Protein AF-A0A2G6HD69-F1 (afdb_monomer)

Secondary structure (DSSP, 8-state):
------TT--HHHHHHHHHHHHHHHHHHHHHHHHHHHHHHHHHHH-GGGGSEEETTEEHHHHHHHHHHHHHHHHHHHHHHHHHHHHHHHHHHHHHHH-

Radius of gyration: 22.49 Å; Cα contacts (8 Å, |Δi|>4): 36; chains: 1; bounding box: 47×17×77 Å

Structure (mmCIF, N/CA/C/O backbone):
data_AF-A0A2G6HD69-F1
#
_entry.id   AF-A0A2G6HD69-F1
#
loop_
_atom_site.group_PDB
_atom_site.id
_atom_site.type_symbol
_atom_site.label_atom_id
_atom_site.label_alt_id
_atom_site.label_comp_id
_atom_site.label_asym_id
_atom_site.label_entity_id
_atom_site.label_seq_id
_atom_site.pdbx_PDB_ins_code
_atom_site.Cartn_x
_atom_site.Cartn_y
_atom_site.Cartn_z
_atom_site.occupancy
_atom_site.B_iso_or_equiv
_atom_site.auth_seq_id
_atom_site.auth_comp_id
_atom_site.auth_asym_id
_atom_site.auth_atom_id
_atom_site.pdbx_PDB_model_num
ATOM 1 N N . MET A 1 1 ? -18.433 8.862 47.253 1.00 38.41 1 MET A N 1
ATOM 2 C CA . MET A 1 1 ? -18.852 7.879 46.232 1.00 38.41 1 MET A CA 1
ATOM 3 C C . MET A 1 1 ? -18.771 8.578 44.888 1.00 38.41 1 MET A C 1
ATOM 5 O O . MET A 1 1 ? -19.622 9.402 44.588 1.00 38.41 1 MET A O 1
ATOM 9 N N . SER A 1 2 ? -17.666 8.380 44.171 1.00 40.50 2 SER A N 1
ATOM 10 C CA . SER A 1 2 ? -17.433 8.968 42.851 1.00 40.50 2 SER A CA 1
ATOM 11 C C . SER A 1 2 ? -18.363 8.303 41.843 1.00 40.50 2 SER A C 1
ATOM 13 O O . SER A 1 2 ? -18.264 7.100 41.611 1.00 40.50 2 SER A O 1
ATOM 15 N N . SER A 1 3 ? -19.276 9.076 41.269 1.00 53.50 3 SER A N 1
ATOM 16 C CA . SER A 1 3 ? -20.072 8.674 40.116 1.00 53.50 3 SER A CA 1
ATOM 17 C C . SER A 1 3 ? -19.149 8.549 38.904 1.00 53.50 3 SER A C 1
ATOM 19 O O . SER A 1 3 ? -18.867 9.543 38.235 1.00 53.50 3 SER A O 1
ATOM 21 N N . THR A 1 4 ? -18.638 7.342 38.666 1.00 56.34 4 THR A N 1
ATOM 22 C CA . THR A 1 4 ? -18.019 6.942 37.400 1.00 56.34 4 THR A CA 1
ATOM 23 C C . THR A 1 4 ? -19.058 7.137 36.292 1.00 56.34 4 THR A C 1
ATOM 25 O O . THR A 1 4 ? -20.100 6.481 36.339 1.00 56.34 4 THR A O 1
ATOM 28 N N . PRO A 1 5 ? -18.860 8.055 35.333 1.00 50.78 5 PRO A N 1
ATOM 29 C CA . PRO A 1 5 ? -19.802 8.222 34.241 1.00 50.78 5 PRO A CA 1
ATOM 30 C C . PRO A 1 5 ? -19.576 7.140 33.174 1.00 50.78 5 PRO A C 1
ATOM 32 O O . PRO A 1 5 ? -18.470 6.996 32.670 1.00 50.78 5 PRO A O 1
ATOM 35 N N . ALA A 1 6 ? -20.658 6.427 32.850 1.00 55.06 6 ALA A N 1
ATOM 36 C CA . ALA A 1 6 ? -20.914 5.645 31.636 1.00 55.06 6 ALA A CA 1
ATOM 37 C C . ALA A 1 6 ? -19.812 4.675 31.157 1.00 55.06 6 ALA A C 1
ATOM 39 O O . ALA A 1 6 ? -19.014 4.966 30.271 1.00 55.06 6 ALA A O 1
ATOM 40 N N . ASP A 1 7 ? -19.938 3.456 31.669 1.00 55.88 7 ASP A N 1
ATOM 41 C CA . ASP A 1 7 ? -19.354 2.168 31.266 1.00 55.88 7 ASP A CA 1
ATOM 42 C C . ASP A 1 7 ? -19.773 1.690 29.848 1.00 55.88 7 ASP A C 1
ATOM 44 O O . ASP A 1 7 ? -19.883 0.500 29.589 1.00 55.88 7 ASP A O 1
ATOM 48 N N . GLY A 1 8 ? -20.111 2.610 28.935 1.00 56.75 8 GLY A N 1
ATOM 49 C CA . GLY A 1 8 ? -20.781 2.279 27.668 1.00 56.75 8 GLY A CA 1
ATOM 50 C C . GLY A 1 8 ? -19.921 2.428 26.418 1.00 56.75 8 GLY A C 1
ATOM 51 O O . GLY A 1 8 ? -20.209 1.797 25.414 1.00 56.75 8 GLY A O 1
ATOM 52 N N . PHE A 1 9 ? -18.872 3.253 26.443 1.00 59.59 9 PHE A N 1
ATOM 53 C CA . PHE A 1 9 ? -18.009 3.478 25.282 1.00 59.59 9 PHE A CA 1
ATOM 54 C C . PHE A 1 9 ? -16.588 3.040 25.609 1.00 59.59 9 PHE A C 1
ATOM 56 O O . PHE A 1 9 ? -15.878 3.730 26.344 1.00 59.59 9 PHE A O 1
ATOM 63 N N . ASP A 1 10 ? -16.157 1.913 25.043 1.00 72.38 10 ASP A N 1
ATOM 64 C CA . ASP A 1 10 ? -14.761 1.493 25.122 1.00 72.38 10 ASP A CA 1
ATOM 65 C C . ASP A 1 10 ? -13.895 2.405 24.233 1.00 72.38 10 ASP A C 1
ATOM 67 O O . ASP A 1 10 ? -13.583 2.120 23.072 1.00 72.38 10 ASP A O 1
ATOM 71 N N . LEU A 1 11 ? -13.537 3.562 24.799 1.00 74.00 11 LEU A N 1
ATOM 72 C CA . LEU A 1 11 ? -12.704 4.585 24.171 1.00 74.00 11 LEU A CA 1
ATOM 73 C C . LEU A 1 11 ? -11.354 4.000 23.733 1.00 74.00 11 LEU A C 1
ATOM 75 O O . LEU A 1 11 ? -10.836 4.384 22.686 1.00 74.00 11 LEU A O 1
ATOM 79 N N . LYS A 1 12 ? -10.815 3.032 24.488 1.00 77.62 12 LYS A N 1
ATOM 80 C CA . LYS A 1 12 ? -9.549 2.370 24.158 1.00 77.62 12 LYS A CA 1
ATOM 81 C C . LYS A 1 12 ? -9.695 1.470 22.940 1.00 77.62 12 LYS A C 1
ATOM 83 O O . LYS A 1 12 ? -8.894 1.594 22.016 1.00 77.62 12 LYS A O 1
ATOM 88 N N . ALA A 1 13 ? -10.725 0.625 22.888 1.00 75.44 13 ALA A N 1
ATOM 89 C CA . ALA A 1 13 ? -10.986 -0.204 21.710 1.00 75.44 13 ALA A CA 1
ATOM 90 C C . ALA A 1 13 ? -11.230 0.658 20.457 1.00 75.44 13 ALA A C 1
ATOM 92 O O . ALA A 1 13 ? -10.722 0.356 19.371 1.00 75.44 13 ALA A O 1
ATOM 93 N N . TYR A 1 14 ? -11.941 1.780 20.609 1.00 75.62 14 TYR A N 1
ATOM 94 C CA . TYR A 1 14 ? -12.162 2.739 19.527 1.00 75.62 14 TYR A CA 1
ATOM 95 C C . TYR A 1 14 ? -10.851 3.380 19.029 1.00 75.62 1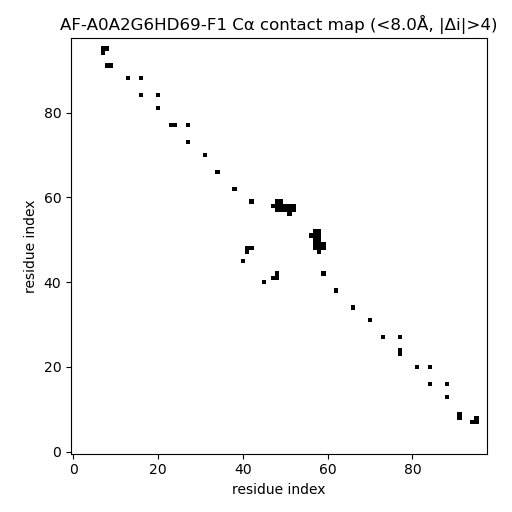4 TYR A C 1
ATOM 97 O O . TYR A 1 14 ? -10.636 3.484 17.813 1.00 75.62 14 TYR A O 1
ATOM 105 N N . GLU A 1 15 ? -9.967 3.793 19.942 1.00 81.56 15 GLU A N 1
ATOM 106 C CA . GLU A 1 15 ? -8.648 4.355 19.625 1.00 81.56 15 GLU A CA 1
ATOM 107 C C . GLU A 1 15 ? -7.711 3.328 18.972 1.00 81.56 15 GLU A C 1
ATOM 109 O O . GLU A 1 15 ? -7.020 3.659 18.002 1.00 81.56 15 GLU A O 1
ATOM 114 N N . GLU A 1 16 ? -7.715 2.074 19.431 1.00 82.56 16 GLU A N 1
ATOM 115 C CA . GLU A 1 16 ? -6.911 0.993 18.846 1.00 82.56 16 GLU A CA 1
ATOM 116 C C . GLU A 1 16 ? -7.322 0.690 17.399 1.00 82.56 16 GLU A C 1
ATOM 118 O O . GLU A 1 16 ? -6.466 0.588 16.509 1.00 82.56 16 GLU A O 1
ATOM 123 N N . LEU A 1 17 ? -8.627 0.625 17.124 1.00 78.38 17 LEU A N 1
ATOM 124 C CA . LEU A 1 17 ? -9.153 0.460 15.767 1.00 78.38 17 LEU A CA 1
ATOM 125 C C . LEU A 1 17 ? -8.789 1.657 14.864 1.00 78.38 17 LEU A C 1
ATOM 127 O O . LEU A 1 17 ? -8.437 1.474 13.689 1.00 78.38 17 LEU A O 1
ATOM 131 N N . ALA A 1 18 ? -8.789 2.877 15.410 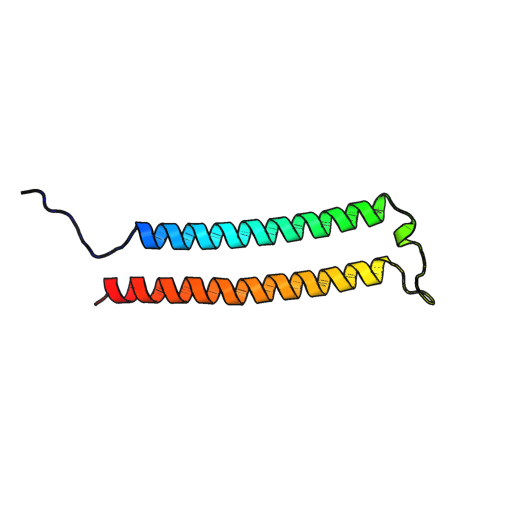1.00 81.00 18 ALA A N 1
ATOM 132 C CA . ALA A 1 18 ? -8.424 4.086 14.672 1.00 81.00 18 ALA A CA 1
ATOM 133 C C . ALA A 1 18 ? -6.923 4.098 14.343 1.00 81.00 18 ALA A C 1
ATOM 135 O O . ALA A 1 18 ? -6.523 4.423 13.217 1.00 81.00 18 ALA A O 1
ATOM 136 N N . ALA A 1 19 ? -6.086 3.677 15.294 1.00 84.88 19 ALA A N 1
ATOM 137 C CA . ALA A 1 19 ? -4.652 3.505 15.100 1.00 84.88 19 ALA A CA 1
ATOM 138 C C . ALA A 1 19 ? -4.348 2.414 14.058 1.00 84.88 19 ALA A C 1
ATOM 140 O O . ALA A 1 19 ? -3.501 2.622 13.181 1.00 84.88 19 ALA A O 1
ATOM 141 N N . ALA A 1 20 ? -5.074 1.292 14.084 1.00 81.94 20 ALA A N 1
ATOM 142 C CA . ALA A 1 20 ? -4.945 0.218 13.099 1.00 81.94 20 ALA A CA 1
ATOM 143 C C . ALA A 1 20 ? -5.287 0.698 11.679 1.00 81.94 20 ALA A C 1
ATOM 145 O O . ALA A 1 20 ? -4.529 0.443 10.734 1.00 81.94 20 ALA A O 1
ATOM 146 N N . ARG A 1 21 ? -6.376 1.465 11.527 1.00 81.62 21 ARG A N 1
ATOM 147 C CA . ARG A 1 21 ? -6.749 2.101 10.255 1.00 81.62 21 ARG A CA 1
ATOM 148 C C . ARG A 1 21 ? -5.662 3.053 9.766 1.00 81.62 21 ARG A C 1
ATOM 150 O O . ARG A 1 21 ? -5.253 2.972 8.606 1.00 81.62 21 ARG A O 1
ATOM 157 N N . ARG A 1 22 ? -5.169 3.936 10.639 1.00 84.81 22 ARG A N 1
ATOM 158 C CA . ARG A 1 22 ? -4.125 4.909 10.290 1.00 84.81 22 ARG A CA 1
ATOM 159 C C . ARG A 1 22 ? -2.841 4.209 9.853 1.00 84.81 22 ARG A C 1
ATOM 161 O O . ARG A 1 22 ? -2.276 4.575 8.830 1.00 84.81 22 ARG A O 1
ATOM 168 N N . ARG A 1 23 ? -2.421 3.158 10.563 1.00 87.00 23 ARG A N 1
ATOM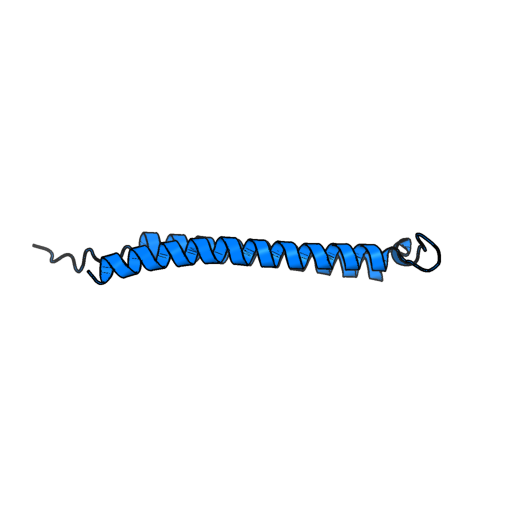 169 C CA . ARG A 1 23 ? -1.232 2.364 10.218 1.00 87.00 23 ARG A CA 1
ATOM 170 C C . ARG A 1 23 ? -1.364 1.676 8.860 1.00 87.00 23 ARG A C 1
ATOM 172 O O . ARG A 1 23 ? -0.405 1.688 8.091 1.00 87.00 23 ARG A O 1
ATOM 179 N N . LEU A 1 24 ? -2.535 1.116 8.552 1.00 84.38 24 LEU A N 1
ATOM 180 C CA . LEU A 1 24 ? -2.822 0.540 7.235 1.00 84.38 24 LEU A CA 1
ATOM 181 C C . LEU A 1 24 ? -2.679 1.584 6.128 1.00 84.38 24 LEU A C 1
ATOM 183 O O . LEU A 1 24 ? -1.950 1.346 5.169 1.00 84.38 24 LEU A O 1
ATOM 187 N N . VAL A 1 25 ? -3.321 2.744 6.276 1.00 86.69 25 VAL A N 1
ATOM 188 C CA . VAL A 1 25 ? -3.239 3.823 5.280 1.00 86.69 25 VAL A CA 1
ATOM 189 C C . VAL A 1 25 ? -1.796 4.300 5.114 1.00 86.69 25 VAL A C 1
ATOM 191 O O . VAL A 1 25 ? -1.318 4.375 3.987 1.00 86.69 25 VAL A O 1
ATOM 194 N N . THR A 1 26 ? -1.072 4.544 6.209 1.00 88.88 26 THR A N 1
ATOM 195 C CA . THR A 1 26 ? 0.330 4.985 6.154 1.00 88.88 26 THR A CA 1
ATOM 196 C C . THR A 1 26 ? 1.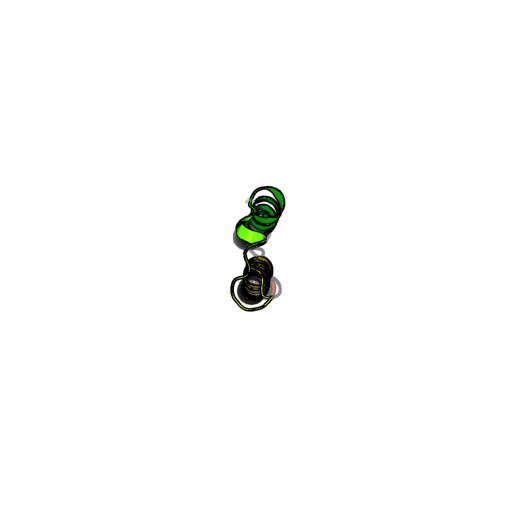223 3.980 5.426 1.00 88.88 26 THR A C 1
ATOM 198 O O . THR A 1 26 ? 2.041 4.386 4.605 1.00 88.88 26 THR A O 1
ATOM 201 N N . LEU A 1 27 ? 1.059 2.676 5.674 1.00 87.88 27 LEU A N 1
ATOM 202 C CA . LEU A 1 27 ? 1.823 1.641 4.968 1.00 87.88 27 LEU A CA 1
ATOM 203 C C . LEU A 1 27 ? 1.510 1.620 3.468 1.00 87.88 27 LEU A C 1
ATOM 205 O O . LEU A 1 27 ? 2.429 1.577 2.655 1.00 87.88 27 LEU A O 1
ATOM 209 N N . LEU A 1 28 ? 0.230 1.681 3.095 1.00 85.06 28 LEU A N 1
ATOM 210 C CA . LEU A 1 28 ? -0.201 1.667 1.692 1.00 85.06 28 LEU A CA 1
ATOM 211 C C . LEU A 1 28 ? 0.293 2.902 0.931 1.00 85.06 28 LEU A C 1
ATOM 213 O O . LEU A 1 28 ? 0.784 2.785 -0.193 1.00 85.06 28 LEU A O 1
ATOM 217 N N . VAL A 1 29 ? 0.203 4.076 1.560 1.00 90.06 29 VAL A N 1
ATOM 218 C CA . VAL A 1 29 ? 0.753 5.325 1.024 1.00 90.06 29 VAL A CA 1
ATOM 219 C C . VAL A 1 29 ? 2.266 5.207 0.879 1.00 90.06 29 VAL A C 1
ATOM 221 O O . VAL A 1 29 ? 2.783 5.521 -0.186 1.00 90.06 29 VAL A O 1
ATOM 224 N N . GLY A 1 30 ? 2.968 4.688 1.890 1.00 91.94 30 GLY A N 1
ATOM 225 C CA . GLY A 1 30 ? 4.414 4.476 1.832 1.00 91.94 30 GLY A CA 1
ATOM 226 C C . GLY A 1 30 ? 4.835 3.586 0.661 1.00 91.94 30 GLY A C 1
ATOM 227 O O . GLY A 1 30 ? 5.705 3.973 -0.115 1.00 91.94 30 GLY A O 1
ATOM 228 N N . ILE A 1 31 ? 4.169 2.442 0.473 1.00 90.50 31 ILE A N 1
ATOM 229 C CA . ILE A 1 31 ? 4.427 1.540 -0.663 1.00 90.50 31 ILE A CA 1
ATOM 230 C C . ILE A 1 31 ? 4.184 2.261 -1.993 1.00 90.50 31 ILE A C 1
ATOM 232 O O . ILE A 1 31 ? 4.997 2.152 -2.907 1.00 90.50 31 ILE A O 1
ATOM 236 N N . THR A 1 32 ? 3.092 3.020 -2.095 1.00 87.62 32 THR A N 1
ATOM 237 C CA . THR A 1 32 ? 2.735 3.743 -3.323 1.00 87.62 32 THR A CA 1
ATOM 238 C C . THR A 1 32 ? 3.761 4.826 -3.647 1.00 87.62 32 THR A C 1
ATOM 240 O O . THR A 1 32 ? 4.225 4.910 -4.780 1.00 87.62 32 THR A O 1
ATOM 243 N N . VAL A 1 33 ? 4.164 5.623 -2.653 1.00 91.56 33 VAL A N 1
ATOM 244 C CA . VAL A 1 33 ? 5.179 6.672 -2.816 1.00 91.56 33 VAL A CA 1
ATOM 245 C C . VAL A 1 33 ? 6.502 6.068 -3.261 1.00 91.56 33 VAL A C 1
ATOM 247 O O . VAL A 1 33 ? 7.075 6.547 -4.234 1.00 91.56 33 VAL A O 1
ATOM 250 N N . VAL A 1 34 ? 6.962 4.996 -2.610 1.00 91.25 34 VAL A N 1
ATOM 251 C CA . VAL A 1 34 ? 8.205 4.316 -2.998 1.00 91.25 34 VAL A CA 1
ATOM 252 C C . VAL A 1 34 ? 8.104 3.792 -4.428 1.00 91.25 34 VAL A C 1
ATOM 254 O O . VAL A 1 34 ? 8.989 4.071 -5.227 1.00 91.25 34 VAL A O 1
ATOM 257 N N . ALA A 1 35 ? 7.016 3.109 -4.785 1.00 86.44 35 ALA A N 1
ATOM 258 C CA . ALA A 1 35 ? 6.842 2.543 -6.121 1.00 86.44 35 ALA A CA 1
ATOM 259 C C . ALA A 1 35 ? 6.846 3.619 -7.225 1.00 86.44 35 ALA A C 1
ATOM 261 O O . ALA A 1 35 ? 7.547 3.483 -8.229 1.00 86.44 35 ALA A O 1
ATOM 262 N N . TYR A 1 36 ? 6.127 4.727 -7.026 1.00 84.50 36 TYR A N 1
ATOM 263 C CA . TYR A 1 36 ? 6.111 5.838 -7.983 1.00 84.50 36 TYR A CA 1
ATOM 264 C C . TYR A 1 36 ? 7.441 6.595 -8.029 1.00 84.50 36 TYR A C 1
ATOM 266 O O . TYR A 1 36 ? 7.875 7.019 -9.099 1.00 84.50 36 TYR A O 1
ATOM 274 N N . TRP A 1 37 ? 8.116 6.748 -6.891 1.00 88.31 37 TRP A N 1
ATOM 275 C CA . TRP A 1 37 ? 9.431 7.379 -6.844 1.00 88.31 37 TRP A CA 1
ATOM 276 C C . TRP A 1 37 ? 10.482 6.532 -7.563 1.00 88.31 37 TRP A C 1
ATOM 278 O O . TRP A 1 37 ? 11.263 7.053 -8.358 1.00 88.31 37 TRP A O 1
ATOM 288 N N . THR A 1 38 ? 10.469 5.215 -7.350 1.00 83.25 38 THR A N 1
ATOM 289 C CA . THR A 1 38 ? 11.330 4.274 -8.072 1.00 83.25 38 THR A CA 1
ATOM 290 C C . THR A 1 38 ? 11.075 4.339 -9.576 1.00 83.25 38 THR A C 1
ATOM 292 O O . THR A 1 38 ? 12.045 4.356 -10.331 1.00 83.25 38 THR A O 1
ATOM 295 N N . GLN A 1 39 ? 9.819 4.478 -10.019 1.00 81.50 39 GLN A N 1
ATOM 296 C CA . GLN A 1 39 ? 9.515 4.722 -11.433 1.00 81.50 39 GLN A CA 1
ATOM 297 C C . GLN A 1 39 ? 10.232 5.971 -11.957 1.00 81.50 39 GLN A C 1
ATOM 299 O O . GLN A 1 39 ? 10.881 5.912 -12.999 1.00 81.50 39 GLN A O 1
ATOM 304 N N . GLN A 1 40 ? 10.126 7.100 -11.247 1.00 82.38 40 GLN A N 1
ATOM 305 C CA . GLN A 1 40 ? 10.741 8.362 -11.671 1.00 82.38 40 GLN A CA 1
ATOM 306 C C . GLN A 1 40 ? 12.267 8.266 -11.719 1.00 82.38 40 GLN A C 1
ATOM 308 O O . GLN A 1 40 ? 12.879 8.787 -12.650 1.00 82.38 40 GLN A O 1
ATOM 313 N N . LEU A 1 41 ? 12.880 7.567 -10.761 1.00 82.00 41 LEU A N 1
ATOM 314 C CA . LEU A 1 41 ? 14.322 7.330 -10.766 1.00 82.00 41 LEU A CA 1
ATOM 315 C C . LEU A 1 41 ? 14.755 6.466 -11.954 1.00 82.00 41 LEU A C 1
ATOM 317 O O . LEU A 1 41 ? 15.680 6.842 -12.667 1.00 82.00 41 LEU A O 1
ATOM 321 N N . LEU A 1 42 ? 14.066 5.352 -12.201 1.00 76.44 42 LEU A N 1
ATOM 322 C CA . LEU A 1 42 ? 14.370 4.465 -13.326 1.00 76.44 42 LEU A CA 1
ATOM 323 C C . LEU A 1 42 ? 14.172 5.169 -14.674 1.00 76.44 42 LEU A C 1
ATOM 325 O O . LEU A 1 42 ? 14.990 4.998 -15.570 1.00 76.44 42 LEU A O 1
ATOM 329 N N . THR A 1 43 ? 13.130 5.996 -14.790 1.00 74.50 43 THR A N 1
ATOM 330 C CA . THR A 1 43 ? 12.798 6.700 -16.039 1.00 74.50 43 THR A CA 1
ATOM 331 C C . THR A 1 43 ? 13.805 7.806 -16.351 1.00 74.50 43 THR A C 1
ATOM 333 O O . THR A 1 43 ? 14.192 7.967 -17.500 1.00 74.50 43 THR A O 1
ATOM 336 N N . ASN A 1 44 ? 14.243 8.574 -15.346 1.00 74.12 44 ASN A N 1
ATOM 337 C CA . ASN A 1 44 ? 15.103 9.741 -15.576 1.00 74.12 44 ASN A CA 1
ATOM 338 C C . ASN A 1 44 ? 16.604 9.433 -15.504 1.00 74.12 44 ASN A C 1
ATOM 340 O O . ASN A 1 44 ? 17.397 10.149 -16.109 1.00 74.12 44 ASN A O 1
ATOM 344 N N . PHE A 1 45 ? 17.013 8.412 -14.746 1.00 68.31 45 PHE A N 1
ATOM 345 C CA . PHE A 1 45 ? 18.430 8.156 -14.462 1.00 68.31 45 PHE A CA 1
ATOM 346 C C . PHE A 1 45 ? 18.953 6.854 -15.066 1.00 68.31 45 PHE A C 1
ATOM 348 O O . PHE A 1 45 ? 20.123 6.529 -14.876 1.00 68.31 45 PHE A O 1
ATOM 355 N N . THR A 1 46 ? 18.123 6.069 -15.760 1.00 64.44 46 THR A N 1
ATOM 356 C CA . THR A 1 46 ? 18.549 4.770 -16.292 1.00 64.44 46 THR A CA 1
ATOM 357 C C . THR A 1 46 ? 18.088 4.564 -17.739 1.00 64.44 46 THR A C 1
ATOM 359 O O . THR A 1 46 ? 16.916 4.306 -17.986 1.00 64.44 46 THR A O 1
ATOM 362 N N . SER A 1 47 ? 19.027 4.524 -18.699 1.00 63.22 47 SER A N 1
ATOM 363 C CA . SER A 1 47 ? 18.745 4.104 -20.096 1.00 63.22 47 SER A CA 1
ATOM 364 C C . SER A 1 47 ? 18.263 2.652 -20.223 1.00 63.22 47 SER A C 1
ATOM 366 O O . SER A 1 47 ? 17.904 2.208 -21.305 1.00 63.22 47 SER A O 1
ATOM 368 N N . VAL A 1 48 ? 18.222 1.892 -19.124 1.00 60.88 48 VAL A N 1
ATOM 369 C CA . VAL A 1 48 ? 17.624 0.549 -19.079 1.00 60.88 48 VAL A CA 1
ATOM 370 C C . VAL A 1 48 ? 16.138 0.587 -19.452 1.00 60.88 48 VAL A C 1
ATOM 372 O O . VAL A 1 48 ? 15.637 -0.392 -19.998 1.00 60.88 48 VAL A O 1
ATOM 375 N N . MET A 1 49 ? 15.434 1.704 -19.216 1.00 57.03 49 MET A N 1
ATOM 376 C CA . MET A 1 49 ? 14.035 1.847 -19.635 1.00 57.03 49 MET A CA 1
ATOM 377 C C . MET A 1 49 ? 13.849 2.034 -21.148 1.00 57.03 49 MET A C 1
ATOM 379 O O . MET A 1 49 ? 12.784 1.678 -21.654 1.00 57.03 49 MET A O 1
ATOM 383 N N . ASP A 1 50 ? 14.886 2.500 -21.852 1.00 60.03 50 ASP A N 1
ATOM 384 C CA . ASP A 1 50 ? 14.920 2.613 -23.318 1.00 60.03 50 ASP A CA 1
ATOM 385 C C . ASP A 1 50 ? 15.292 1.289 -24.005 1.00 60.03 50 ASP A C 1
ATOM 387 O O . ASP A 1 50 ? 15.213 1.173 -25.226 1.00 60.03 50 ASP A O 1
ATOM 391 N N . GLY A 1 51 ? 15.690 0.271 -23.234 1.00 60.44 51 GLY A N 1
ATOM 392 C CA . GLY A 1 51 ? 15.917 -1.070 -23.755 1.00 60.44 51 GLY A CA 1
ATOM 393 C C . GLY A 1 51 ? 14.609 -1.696 -24.240 1.00 60.44 51 GLY A C 1
ATOM 394 O O . GLY A 1 51 ? 13.679 -1.910 -23.455 1.00 60.44 51 GLY A O 1
ATOM 395 N N . GLU A 1 52 ? 14.530 -2.013 -25.531 1.00 58.12 52 GLU A N 1
ATOM 396 C CA . GLU A 1 52 ? 13.457 -2.850 -26.068 1.00 58.12 52 GLU A CA 1
ATOM 397 C C . GLU A 1 52 ? 13.612 -4.285 -25.547 1.00 58.12 52 GLU A C 1
ATOM 399 O O . GLU A 1 52 ? 14.668 -4.901 -25.688 1.00 58.12 52 GLU A O 1
ATOM 404 N N . VAL A 1 53 ? 12.555 -4.824 -24.937 1.00 61.78 53 VAL A N 1
ATOM 405 C CA . VAL A 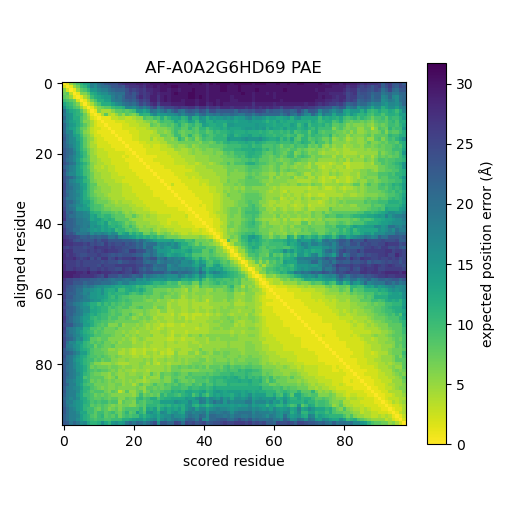1 53 ? 12.539 -6.193 -24.401 1.00 61.78 53 VAL A CA 1
ATOM 406 C C . VAL A 1 53 ? 12.152 -7.183 -25.499 1.00 61.78 53 VAL A C 1
ATOM 408 O O . VAL A 1 53 ? 12.807 -8.209 -25.651 1.00 61.78 53 VAL A O 1
ATOM 411 N N . VAL A 1 54 ? 11.117 -6.863 -26.287 1.00 57.25 54 VAL A N 1
ATOM 412 C CA . VAL A 1 54 ? 10.690 -7.593 -27.497 1.00 57.25 54 VAL A CA 1
ATOM 413 C C . VAL A 1 54 ? 9.946 -6.619 -28.418 1.00 57.25 54 VAL A C 1
ATOM 415 O O . VAL A 1 54 ? 8.954 -6.040 -27.988 1.00 57.25 54 VAL A O 1
ATOM 418 N N . SER A 1 55 ? 10.397 -6.459 -29.669 1.00 57.38 55 SER A N 1
ATOM 419 C CA . SER A 1 55 ? 9.683 -5.801 -30.787 1.00 57.38 55 SER A CA 1
ATOM 420 C C . SER A 1 55 ? 8.802 -4.595 -30.397 1.00 57.38 55 SER A C 1
ATOM 422 O O . SER A 1 55 ? 7.580 -4.647 -30.539 1.00 57.38 55 SER A O 1
ATO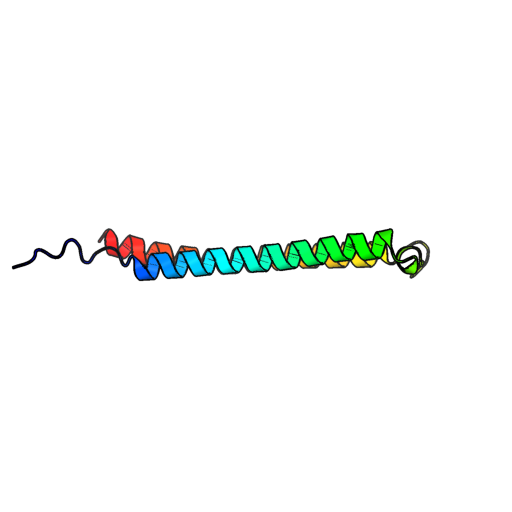M 424 N N . GLY A 1 56 ? 9.410 -3.516 -29.891 1.00 62.44 56 GLY A N 1
ATOM 425 C CA . GLY A 1 56 ? 8.705 -2.278 -29.521 1.00 62.44 56 GLY A CA 1
ATOM 426 C C . GLY A 1 56 ? 8.094 -2.242 -28.112 1.00 62.44 56 GLY A C 1
ATOM 427 O O . GLY A 1 56 ? 7.530 -1.221 -27.717 1.00 62.44 56 GLY A O 1
ATOM 428 N N . LEU A 1 57 ? 8.207 -3.318 -27.324 1.00 65.06 57 LEU A N 1
ATOM 429 C CA . LEU A 1 57 ? 7.794 -3.337 -25.920 1.00 65.06 57 LEU A CA 1
ATOM 430 C C . LEU A 1 57 ? 8.981 -2.958 -25.028 1.00 65.06 57 LEU A C 1
ATOM 432 O O . LEU A 1 57 ? 9.920 -3.738 -24.855 1.00 65.06 57 LEU A O 1
ATOM 436 N N . SER A 1 58 ? 8.953 -1.744 -24.480 1.00 75.00 58 SER A N 1
ATOM 437 C CA . SER A 1 58 ? 10.010 -1.246 -23.598 1.00 75.00 58 SER A CA 1
ATOM 438 C C . SER A 1 58 ? 9.878 -1.800 -22.179 1.00 75.00 58 SER A C 1
ATOM 440 O O . SER A 1 58 ? 8.789 -2.166 -21.718 1.00 75.00 58 SER A O 1
ATOM 442 N N . VAL A 1 59 ? 10.987 -1.800 -21.437 1.00 72.81 59 VAL A N 1
ATOM 443 C CA . VAL A 1 59 ? 10.996 -2.116 -19.995 1.00 72.81 59 VAL A CA 1
ATOM 444 C C . VAL A 1 59 ? 10.020 -1.210 -19.221 1.00 72.81 59 VAL A C 1
ATOM 446 O O . VAL A 1 59 ? 9.442 -1.633 -18.217 1.00 72.81 59 VAL A O 1
ATOM 449 N N . ALA A 1 60 ? 9.750 0.000 -19.725 1.00 76.50 60 ALA A N 1
ATOM 450 C CA . ALA A 1 60 ? 8.745 0.907 -19.171 1.00 76.50 60 ALA A CA 1
ATOM 451 C C . ALA A 1 60 ? 7.335 0.324 -19.139 1.00 76.50 60 ALA A C 1
ATOM 453 O O . ALA A 1 60 ? 6.638 0.465 -18.133 1.00 76.50 60 ALA A O 1
ATOM 454 N N . TYR A 1 61 ? 6.928 -0.362 -20.206 1.00 78.44 61 TYR A N 1
ATOM 455 C CA . TYR A 1 61 ? 5.608 -0.983 -20.275 1.00 78.44 61 TYR A CA 1
ATOM 456 C C . TYR A 1 61 ? 5.456 -2.104 -19.246 1.00 78.44 61 TYR A C 1
ATOM 458 O O . TYR A 1 61 ? 4.429 -2.184 -18.571 1.00 78.44 61 TYR A O 1
ATOM 466 N N . LEU A 1 62 ? 6.492 -2.927 -19.068 1.00 81.25 62 LEU A N 1
ATOM 467 C CA . LEU A 1 62 ? 6.523 -3.965 -18.033 1.00 81.25 62 LEU A CA 1
ATOM 468 C C . LEU A 1 62 ? 6.431 -3.363 -16.627 1.00 81.25 62 LEU A C 1
ATOM 470 O O . LEU A 1 62 ? 5.668 -3.854 -15.794 1.00 81.25 62 LEU A O 1
ATOM 474 N N . TYR A 1 63 ? 7.155 -2.273 -16.367 1.00 81.94 63 TYR A N 1
ATOM 475 C CA . TYR A 1 63 ? 7.108 -1.602 -15.070 1.00 81.94 63 TYR A CA 1
ATOM 476 C C . TYR A 1 63 ? 5.728 -0.989 -14.785 1.00 81.94 63 TYR A C 1
ATOM 478 O O . TYR A 1 63 ? 5.174 -1.185 -13.701 1.00 81.94 63 TYR A O 1
ATOM 486 N N . ALA A 1 64 ? 5.134 -0.305 -15.767 1.00 84.00 64 ALA A N 1
ATOM 487 C CA . ALA A 1 64 ? 3.789 0.258 -15.656 1.00 84.00 64 ALA A CA 1
ATOM 488 C C . ALA A 1 64 ? 2.725 -0.830 -15.429 1.00 84.00 64 ALA A C 1
ATOM 490 O O . ALA A 1 64 ? 1.827 -0.664 -14.601 1.00 84.00 64 ALA A O 1
ATOM 491 N N . PHE A 1 65 ? 2.856 -1.975 -16.106 1.00 86.81 65 PHE A N 1
ATOM 492 C CA . PHE A 1 65 ? 1.997 -3.136 -15.885 1.00 86.81 65 PHE A CA 1
ATOM 493 C C . PHE A 1 65 ? 2.118 -3.651 -14.444 1.00 86.81 65 PHE A C 1
ATOM 495 O O . PHE A 1 65 ? 1.108 -3.829 -13.766 1.00 86.81 65 PHE A O 1
ATOM 502 N N . CYS A 1 66 ? 3.337 -3.800 -13.920 1.00 87.38 66 CYS A N 1
ATOM 503 C CA . CYS A 1 66 ? 3.559 -4.181 -12.522 1.00 87.38 66 CYS A CA 1
ATOM 504 C C . CYS A 1 66 ? 2.942 -3.180 -11.532 1.00 87.38 66 CYS A C 1
ATOM 506 O O . CYS A 1 66 ? 2.293 -3.596 -10.569 1.00 87.38 66 CYS A O 1
ATOM 508 N N . LEU A 1 67 ? 3.088 -1.872 -11.775 1.00 87.44 67 LEU A N 1
ATOM 509 C CA . LEU A 1 67 ? 2.461 -0.837 -10.947 1.00 87.44 67 LEU A CA 1
ATOM 510 C C . LEU A 1 67 ? 0.939 -0.940 -10.949 1.00 87.44 67 LEU A C 1
ATOM 512 O O . LEU A 1 67 ? 0.319 -0.793 -9.896 1.00 87.44 67 LEU A O 1
ATOM 516 N N . PHE A 1 68 ? 0.333 -1.232 -12.100 1.00 88.94 68 PHE A N 1
ATOM 517 C CA . PHE A 1 68 ? -1.108 -1.425 -12.191 1.00 88.94 68 PHE A CA 1
ATOM 518 C C . PHE A 1 68 ? -1.581 -2.551 -11.260 1.00 88.94 68 PHE A C 1
ATOM 520 O O . PHE A 1 68 ? -2.460 -2.329 -10.423 1.00 88.94 68 PHE A O 1
ATOM 527 N N . PHE A 1 69 ? -0.957 -3.733 -11.322 1.00 91.94 69 PHE A N 1
ATOM 528 C CA . PHE A 1 69 ? -1.309 -4.840 -10.421 1.00 91.94 69 PHE A CA 1
ATOM 529 C C . PHE A 1 69 ? -1.001 -4.533 -8.958 1.00 91.94 69 PHE A C 1
ATOM 531 O O . PHE A 1 69 ? -1.774 -4.925 -8.083 1.00 91.94 69 PHE A O 1
ATOM 538 N N . LEU A 1 70 ? 0.078 -3.800 -8.681 1.00 88.88 70 LEU A N 1
ATOM 539 C CA . LEU A 1 70 ? 0.411 -3.345 -7.334 1.00 88.88 70 LEU A CA 1
ATOM 540 C C . LEU A 1 70 ? -0.693 -2.440 -6.770 1.00 88.88 70 LEU A C 1
ATOM 542 O O . LEU A 1 70 ? -1.160 -2.685 -5.659 1.00 88.88 70 LEU A O 1
ATOM 546 N N . VAL A 1 71 ? -1.187 -1.465 -7.538 1.00 87.31 71 VAL A N 1
ATOM 547 C CA . VAL A 1 71 ? -2.288 -0.577 -7.121 1.00 87.31 71 VAL A CA 1
ATOM 548 C C . VAL A 1 71 ? -3.593 -1.350 -6.940 1.00 87.31 71 VAL A C 1
ATOM 550 O O . VAL A 1 71 ? -4.284 -1.160 -5.934 1.00 87.31 71 VAL A O 1
ATOM 553 N N . VAL A 1 72 ? -3.929 -2.253 -7.864 1.00 91.06 72 VAL A N 1
ATOM 554 C CA . VAL A 1 72 ? -5.121 -3.110 -7.748 1.00 91.06 72 VAL A CA 1
ATOM 555 C C . VAL A 1 72 ? -5.032 -3.993 -6.500 1.00 91.06 72 VAL A C 1
ATOM 557 O O . VAL A 1 72 ? -6.000 -4.091 -5.738 1.00 91.06 72 VAL A O 1
ATOM 560 N N . GLY A 1 73 ? -3.865 -4.587 -6.245 1.00 90.62 73 GLY A N 1
ATOM 561 C CA . GLY A 1 73 ? -3.588 -5.414 -5.074 1.00 90.62 73 GLY A CA 1
ATOM 562 C C . GLY A 1 73 ? -3.693 -4.627 -3.770 1.00 90.62 73 GLY A C 1
ATOM 563 O O . GLY A 1 73 ? -4.435 -5.032 -2.874 1.00 90.62 73 GLY A O 1
ATOM 564 N N . LEU A 1 74 ? -3.033 -3.469 -3.686 1.00 88.00 74 LEU A N 1
ATOM 565 C CA . LEU A 1 74 ? -3.096 -2.553 -2.540 1.00 88.00 74 LEU A CA 1
ATOM 566 C C . LEU A 1 74 ? -4.532 -2.108 -2.260 1.00 88.00 74 LEU A C 1
ATOM 568 O O . LEU A 1 74 ? -4.983 -2.160 -1.117 1.00 88.00 74 LEU A O 1
ATOM 572 N N . THR A 1 75 ? -5.273 -1.727 -3.301 1.00 87.69 75 THR A N 1
ATOM 573 C CA . THR A 1 75 ? -6.668 -1.284 -3.182 1.00 87.69 75 THR A CA 1
ATOM 574 C C . THR A 1 75 ? -7.572 -2.416 -2.706 1.00 87.69 75 THR A C 1
ATOM 576 O O . THR A 1 75 ? -8.402 -2.224 -1.815 1.00 87.69 75 THR A O 1
ATOM 579 N N . THR A 1 76 ? -7.401 -3.616 -3.259 1.00 90.88 76 THR A N 1
ATOM 580 C CA . THR A 1 76 ? -8.177 -4.798 -2.862 1.00 90.88 76 THR A CA 1
ATOM 581 C C . THR A 1 76 ? -7.865 -5.195 -1.422 1.00 90.88 76 THR A C 1
ATOM 583 O O . THR A 1 76 ? -8.778 -5.460 -0.637 1.00 90.88 76 THR A O 1
ATOM 586 N N . TYR A 1 77 ? -6.585 -5.190 -1.051 1.00 88.69 77 TYR A N 1
ATOM 587 C CA . TYR A 1 77 ? -6.137 -5.474 0.306 1.00 88.69 77 TYR A CA 1
ATOM 588 C C . TYR A 1 77 ? -6.686 -4.445 1.300 1.00 88.69 77 TYR A C 1
ATOM 590 O O . TYR A 1 77 ? -7.271 -4.824 2.315 1.00 88.69 77 TYR A O 1
ATOM 598 N N . TYR A 1 78 ? -6.593 -3.155 0.971 1.00 87.50 78 TYR A N 1
ATOM 599 C CA . TYR A 1 78 ? -7.181 -2.077 1.760 1.00 87.50 78 TYR A CA 1
ATOM 600 C C . TYR A 1 78 ? -8.681 -2.280 1.968 1.00 87.50 78 TYR A C 1
ATOM 602 O O . TYR A 1 78 ? -9.134 -2.272 3.109 1.00 87.50 78 TYR A O 1
ATOM 610 N N . ARG A 1 79 ? -9.444 -2.531 0.894 1.00 84.94 79 ARG A N 1
ATOM 611 C CA . ARG A 1 79 ? -10.897 -2.760 0.971 1.00 84.94 79 ARG A CA 1
ATOM 612 C C . ARG A 1 79 ? -11.255 -3.927 1.888 1.00 84.94 79 ARG A C 1
ATOM 614 O O . ARG A 1 79 ? -12.193 -3.822 2.670 1.00 84.94 79 ARG A O 1
ATOM 621 N N . ARG A 1 80 ? -10.503 -5.028 1.833 1.00 89.38 80 ARG A N 1
ATOM 622 C CA . ARG A 1 80 ? -10.734 -6.179 2.721 1.00 89.38 80 ARG A CA 1
ATOM 623 C C . ARG A 1 80 ? -10.437 -5.841 4.180 1.00 89.38 80 ARG A C 1
ATOM 625 O O . ARG A 1 80 ? -11.216 -6.197 5.058 1.00 89.38 80 ARG A O 1
ATOM 632 N N . ARG A 1 81 ? -9.329 -5.145 4.449 1.00 85.31 81 ARG A N 1
ATOM 633 C CA . ARG A 1 81 ? -8.912 -4.813 5.821 1.00 85.31 81 ARG A CA 1
ATOM 634 C C . ARG A 1 81 ? -9.772 -3.718 6.445 1.00 85.31 81 ARG A C 1
ATOM 636 O O . ARG A 1 81 ? -10.120 -3.835 7.613 1.00 85.31 81 ARG A O 1
ATOM 643 N N . ILE A 1 82 ? -10.166 -2.700 5.679 1.00 85.00 82 ILE A N 1
ATOM 644 C CA . ILE A 1 82 ? -11.059 -1.645 6.171 1.00 85.00 82 ILE A CA 1
ATOM 645 C C . ILE A 1 82 ? -12.448 -2.209 6.491 1.00 85.00 82 ILE A C 1
ATOM 647 O O . ILE A 1 82 ? -12.993 -1.881 7.536 1.00 85.00 82 ILE A O 1
ATOM 651 N N . ALA A 1 83 ? -12.968 -3.137 5.677 1.00 85.75 83 ALA A N 1
ATOM 652 C CA . ALA A 1 83 ? -14.249 -3.790 5.943 1.00 85.75 83 ALA A CA 1
ATOM 653 C C . ALA A 1 83 ? -14.233 -4.599 7.253 1.00 85.75 83 ALA A C 1
ATOM 655 O O . ALA A 1 83 ? -15.213 -4.583 7.993 1.00 85.75 83 ALA A O 1
ATOM 656 N N . GLN A 1 84 ? -13.114 -5.266 7.568 1.00 84.25 84 GLN A N 1
ATOM 657 C CA . GLN A 1 84 ? -12.927 -5.959 8.852 1.00 84.25 84 GLN A CA 1
ATOM 658 C C . GLN A 1 84 ? -12.928 -4.978 10.034 1.00 84.25 84 GLN A C 1
ATOM 660 O O . GLN A 1 84 ? -13.574 -5.237 11.045 1.00 84.25 84 GLN A O 1
ATOM 665 N N . ILE A 1 85 ? -12.240 -3.840 9.893 1.00 80.81 85 ILE A N 1
ATOM 666 C CA . ILE A 1 85 ? -12.179 -2.796 10.928 1.00 80.81 85 ILE A CA 1
ATOM 667 C C . ILE A 1 85 ? -13.559 -2.153 11.137 1.00 80.81 85 ILE A C 1
ATOM 669 O O . ILE A 1 85 ? -13.991 -1.975 12.270 1.00 80.81 85 ILE A O 1
ATOM 673 N N . GLU A 1 86 ? -14.288 -1.846 10.063 1.00 82.75 86 GLU A N 1
ATOM 674 C CA . GLU A 1 86 ? -15.644 -1.286 10.139 1.00 82.75 86 GLU A CA 1
ATOM 675 C C . GLU A 1 86 ? -16.663 -2.263 10.734 1.00 82.75 86 GLU A C 1
ATOM 677 O O . GLU A 1 86 ? -17.579 -1.842 11.437 1.00 82.75 86 GLU A O 1
ATOM 682 N N . ALA A 1 87 ? -16.524 -3.565 10.467 1.00 83.56 87 ALA A N 1
ATOM 683 C CA . ALA A 1 87 ? -17.351 -4.582 11.109 1.00 83.56 87 ALA A CA 1
ATOM 684 C C . ALA A 1 87 ? -17.128 -4.604 12.630 1.00 83.56 87 ALA A C 1
ATOM 686 O O . ALA A 1 87 ? -18.101 -4.611 13.378 1.00 83.56 87 ALA A O 1
ATOM 687 N N . ALA A 1 88 ? -15.872 -4.525 13.082 1.00 79.94 88 ALA A N 1
ATOM 688 C CA . ALA A 1 88 ? -15.547 -4.444 14.506 1.00 79.94 88 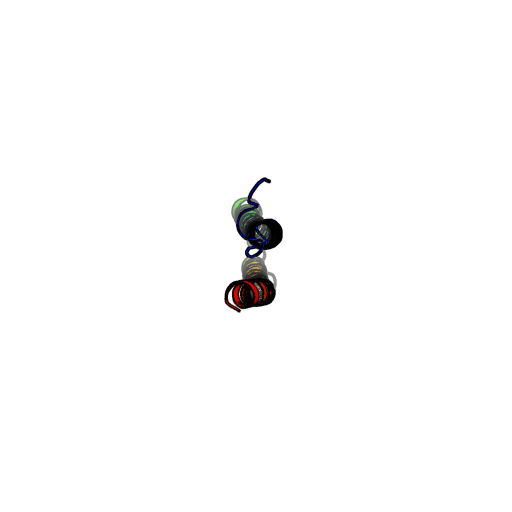ALA A CA 1
ATOM 689 C C . ALA A 1 88 ? -16.109 -3.170 15.166 1.00 79.94 88 ALA A C 1
ATOM 691 O O . ALA A 1 88 ? -16.653 -3.240 16.263 1.00 79.94 88 ALA A O 1
ATOM 692 N N . TYR A 1 89 ? -16.063 -2.024 14.475 1.00 77.81 89 TYR A N 1
ATOM 693 C CA . TYR A 1 89 ? -16.673 -0.785 14.973 1.00 77.81 89 TYR A CA 1
ATOM 694 C C . TYR A 1 89 ? -18.189 -0.883 15.164 1.00 77.81 89 TYR A C 1
ATOM 696 O O . TYR A 1 89 ? -18.705 -0.374 16.157 1.00 77.81 89 TYR A O 1
ATOM 704 N N . ARG A 1 90 ? -18.903 -1.525 14.228 1.00 79.12 90 ARG A N 1
ATOM 705 C CA . ARG A 1 90 ? -20.363 -1.688 14.322 1.00 79.12 90 ARG A CA 1
ATOM 706 C C . ARG A 1 90 ? -20.771 -2.487 15.558 1.00 79.12 90 ARG A C 1
ATOM 708 O O . ARG A 1 90 ? -21.682 -2.063 16.252 1.00 79.12 90 ARG A O 1
ATOM 715 N N . HIS A 1 91 ? -20.048 -3.561 15.875 1.00 75.44 91 HIS A N 1
ATOM 716 C CA . HIS A 1 91 ? -20.321 -4.360 17.074 1.00 75.44 91 HIS A CA 1
ATOM 717 C C . HIS A 1 91 ? -20.213 -3.544 18.368 1.00 75.44 91 HIS A C 1
ATOM 719 O O . HIS A 1 91 ? -21.112 -3.611 19.198 1.00 75.44 91 HIS A O 1
ATOM 725 N N . ILE A 1 92 ? -19.165 -2.724 18.503 1.00 73.31 92 ILE A N 1
ATOM 726 C CA . ILE A 1 92 ? -18.982 -1.862 19.68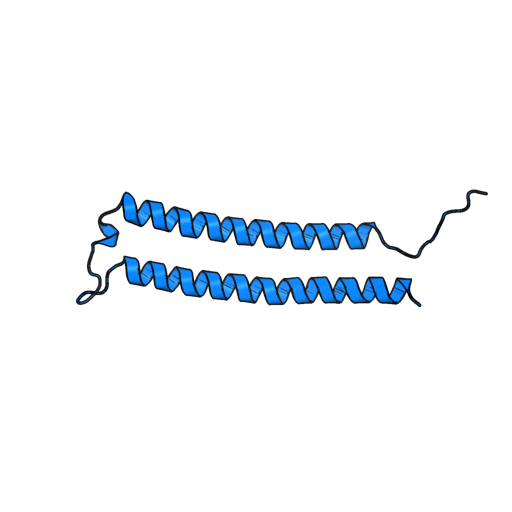2 1.00 73.31 92 ILE A CA 1
ATOM 727 C C . ILE A 1 92 ? -20.106 -0.818 19.762 1.00 73.31 92 ILE A C 1
ATOM 729 O O . ILE A 1 92 ? -20.629 -0.537 20.833 1.00 73.31 92 ILE A O 1
ATOM 733 N N . GLN A 1 93 ? -20.510 -0.243 18.626 1.00 73.38 93 GLN A N 1
ATOM 734 C CA . GLN A 1 93 ? -21.570 0.765 18.588 1.00 73.38 93 GLN A CA 1
ATOM 735 C C . GLN A 1 93 ? -22.962 0.191 18.914 1.00 73.38 93 GLN A C 1
ATOM 737 O O . GLN A 1 93 ? -23.780 0.901 19.504 1.00 73.38 93 GLN A O 1
ATOM 742 N N . ASP A 1 94 ? -23.227 -1.063 18.542 1.00 77.12 94 ASP A N 1
ATOM 743 C CA . ASP A 1 94 ? -24.479 -1.760 18.851 1.00 77.12 94 ASP A CA 1
ATOM 744 C C . ASP A 1 94 ? -24.582 -2.113 20.347 1.00 77.12 94 ASP A C 1
ATOM 746 O O . ASP A 1 94 ? -25.658 -1.957 20.921 1.00 77.12 94 ASP A O 1
ATOM 750 N N . GLU A 1 95 ? -23.473 -2.483 21.003 1.00 71.81 95 GLU A N 1
ATOM 751 C CA . GLU A 1 95 ? -23.417 -2.658 22.467 1.00 71.81 95 GLU A CA 1
ATOM 752 C C . GLU A 1 95 ? -23.711 -1.354 23.221 1.00 71.81 95 GLU A C 1
ATOM 754 O O . GLU A 1 95 ? -24.436 -1.372 24.207 1.00 71.81 95 GLU A O 1
ATOM 759 N N . VAL A 1 96 ? -23.225 -0.204 22.735 1.00 68.62 96 VAL A N 1
ATOM 760 C CA . VAL A 1 96 ? -23.499 1.109 23.361 1.00 68.62 96 VAL A CA 1
ATOM 761 C C . VAL A 1 96 ? -24.983 1.499 23.257 1.00 68.62 96 VAL A C 1
ATOM 763 O O . VAL A 1 96 ? -25.483 2.291 24.058 1.00 68.62 96 VAL A O 1
ATOM 766 N N . ARG A 1 97 ? -25.685 1.022 22.220 1.00 64.31 97 ARG A N 1
ATOM 767 C CA . ARG A 1 97 ? -27.071 1.413 21.910 1.00 64.31 97 ARG A CA 1
ATOM 768 C C . ARG A 1 97 ? -28.124 0.514 22.584 1.00 64.31 97 ARG A C 1
ATOM 770 O O . ARG A 1 97 ? -29.276 0.943 22.661 1.00 64.31 97 ARG A O 1
ATOM 777 N N . SER A 1 98 ? -27.750 -0.692 23.015 1.00 54.84 98 SER A N 1
ATOM 778 C CA . SER A 1 98 ? -28.601 -1.702 23.671 1.00 54.84 98 SER A CA 1
ATOM 779 C C . SER A 1 98 ? -28.686 -1.473 25.178 1.00 54.84 98 SER A C 1
ATOM 781 O O . SER A 1 98 ? -29.820 -1.359 25.690 1.00 54.84 98 SER A O 1
#

Foldseek 3Di:
DDPPPDPQAPVVLVVVLVVVLVVLVVVLVVVLVVLVVVLVCCVPPPCQQVDDPPDPRGPNNVSVVVSVVSVVVSVVVSVVVVVVSVVVVVVSVVSSVD

Solvent-accessi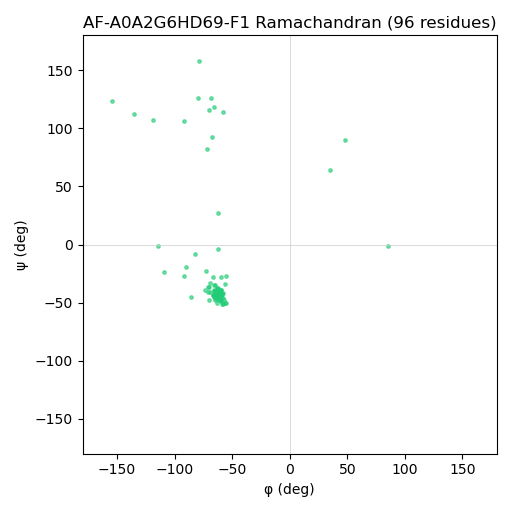ble surface area (backbone atoms only — not comparable to full-atom values): 5647 Å² total; per-residue (Å²): 135,84,82,80,79,72,101,51,68,65,60,64,63,54,49,52,53,49,50,52,52,51,52,52,52,51,50,54,50,49,54,50,52,52,55,54,48,51,48,52,48,44,67,76,75,33,74,66,40,74,37,63,74,55,96,87,42,33,44,50,57,57,50,52,53,50,50,51,55,49,52,53,48,53,50,51,51,48,55,57,53,50,52,54,53,52,53,55,51,49,54,55,54,51,64,53,72,109

pLDDT: mean 76.75, std 12.49, range [38.41, 91.94]

Mean predicted aligned error: 10.48 Å

Sequence (98 aa):
MSSTPADGFDLKAYEELAAARRRLVTLLVGITVVAYWTQQLLTNFTSVMDGEVVSGLSVAYLYAFCLFFLVVGLTTYYRRRIAQIEAAYRHIQDEVRS